Protein AF-A0A447U4S5-F1 (afdb_monomer_lite)

Organism: Salmonella enterica I (NCBI:txid59201)

Structure (mmCIF, N/CA/C/O backbone):
data_AF-A0A447U4S5-F1
#
_entry.id   AF-A0A447U4S5-F1
#
loop_
_atom_site.group_PDB
_atom_site.id
_atom_site.type_symbol
_atom_site.label_atom_id
_atom_site.label_alt_id
_atom_site.label_comp_id
_atom_site.label_asym_id
_atom_site.label_entity_id
_atom_site.label_seq_id
_atom_site.pdbx_PDB_ins_code
_atom_site.Cartn_x
_atom_site.Cartn_y
_atom_site.Cartn_z
_atom_site.occupancy
_atom_site.B_iso_or_equiv
_atom_site.auth_seq_id
_atom_site.auth_comp_id
_atom_site.auth_asym_id
_atom_site.auth_atom_id
_atom_site.pdbx_PDB_model_num
ATOM 1 N N . MET A 1 1 ? 35.173 42.714 -55.924 1.00 46.56 1 MET A N 1
ATOM 2 C CA . MET A 1 1 ? 35.496 42.667 -54.481 1.00 46.56 1 MET A CA 1
ATOM 3 C C . MET A 1 1 ? 34.216 42.290 -53.765 1.00 46.56 1 MET A C 1
ATOM 5 O O . MET A 1 1 ? 33.362 43.140 -53.559 1.00 46.56 1 MET A O 1
ATOM 9 N N . SER A 1 2 ? 34.015 40.992 -53.564 1.00 36.31 2 SER A N 1
ATOM 10 C CA . SER A 1 2 ? 32.734 40.414 -53.152 1.00 36.31 2 SER A CA 1
ATOM 11 C C . SER A 1 2 ? 32.765 40.122 -51.656 1.00 36.31 2 SER A C 1
ATOM 13 O O . SER A 1 2 ? 33.712 39.507 -51.173 1.00 36.31 2 SER A O 1
ATOM 15 N N . SER A 1 3 ? 31.739 40.595 -50.952 1.00 38.91 3 SER A N 1
ATOM 16 C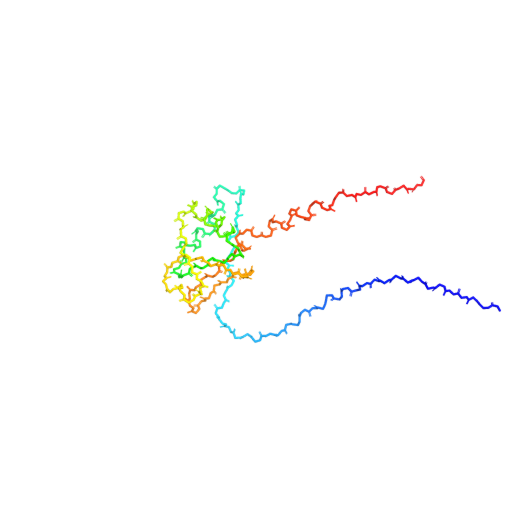 CA . SER A 1 3 ? 31.509 40.406 -49.517 1.00 38.91 3 SER A CA 1
ATOM 17 C C . SER A 1 3 ? 31.440 38.930 -49.115 1.00 38.91 3 SER A C 1
ATOM 19 O O . SER A 1 3 ? 30.822 38.131 -49.813 1.00 38.91 3 SER A O 1
ATOM 21 N N . PHE A 1 4 ? 31.975 38.607 -47.937 1.00 38.16 4 PHE A N 1
ATOM 22 C CA . PHE A 1 4 ? 31.657 37.391 -47.184 1.00 38.16 4 PHE A CA 1
ATOM 23 C C . PHE A 1 4 ? 30.791 37.763 -45.970 1.00 38.16 4 PHE A C 1
ATOM 25 O O . PHE A 1 4 ? 31.199 38.645 -45.213 1.00 38.16 4 PHE A O 1
ATOM 32 N N . PRO A 1 5 ? 29.650 37.095 -45.725 1.00 43.44 5 PRO A N 1
ATOM 33 C CA . PRO A 1 5 ? 29.000 37.109 -44.425 1.00 43.44 5 PRO A CA 1
ATOM 34 C C . PRO A 1 5 ? 29.363 35.863 -43.593 1.00 43.44 5 PRO A C 1
ATOM 36 O O . PRO A 1 5 ? 29.293 34.730 -44.061 1.00 43.44 5 PRO A O 1
ATOM 39 N N . SER A 1 6 ? 29.764 36.144 -42.353 1.00 46.84 6 SER A N 1
ATOM 40 C CA . SER A 1 6 ? 29.503 35.463 -41.075 1.00 46.84 6 SER A CA 1
ATOM 41 C C . SER A 1 6 ? 29.168 33.962 -41.041 1.00 46.84 6 SER A C 1
ATOM 43 O O . SER A 1 6 ? 28.116 33.544 -41.516 1.00 46.84 6 SER A O 1
ATOM 45 N N . LEU A 1 7 ? 29.942 33.194 -40.261 1.00 42.59 7 LEU A N 1
ATOM 46 C CA . LEU A 1 7 ? 29.478 31.952 -39.629 1.00 42.59 7 LEU A CA 1
ATOM 47 C C . LEU A 1 7 ? 29.614 32.062 -38.104 1.00 42.59 7 LEU A C 1
ATOM 49 O O . LEU A 1 7 ? 30.712 32.026 -37.554 1.00 42.59 7 LEU A O 1
ATOM 53 N N . ASN A 1 8 ? 28.473 32.200 -37.429 1.00 45.47 8 ASN A N 1
ATOM 54 C CA . ASN A 1 8 ? 28.347 32.074 -35.982 1.00 45.47 8 ASN A CA 1
ATOM 55 C C . ASN A 1 8 ? 28.060 30.596 -35.668 1.00 45.47 8 ASN A C 1
ATOM 57 O O . ASN A 1 8 ? 26.980 30.093 -35.981 1.00 45.47 8 ASN A O 1
ATOM 61 N N . ALA A 1 9 ? 29.039 29.882 -35.114 1.00 45.97 9 ALA A N 1
ATOM 62 C CA . ALA A 1 9 ? 28.906 28.478 -34.737 1.00 45.97 9 ALA A CA 1
ATOM 63 C C . ALA A 1 9 ? 28.298 28.364 -33.329 1.00 45.97 9 ALA A C 1
ATOM 65 O O . ALA A 1 9 ? 29.004 28.206 -32.337 1.00 45.97 9 ALA A O 1
ATOM 66 N N . GLY A 1 10 ? 26.971 28.454 -33.245 1.00 43.88 10 GLY A N 1
ATOM 67 C CA . GLY A 1 10 ? 26.210 28.082 -32.055 1.00 43.88 10 GLY A CA 1
ATOM 68 C C . GLY A 1 10 ? 25.704 26.650 -32.187 1.00 43.88 10 GLY A C 1
ATOM 69 O O . GLY A 1 10 ? 24.704 26.409 -32.859 1.00 43.88 10 GLY A O 1
ATOM 70 N N . LEU A 1 11 ? 26.386 25.692 -31.555 1.00 45.69 11 LEU A N 1
ATOM 71 C CA . LEU A 1 11 ? 25.927 24.307 -31.449 1.00 45.69 11 LEU A CA 1
ATOM 72 C C . LEU A 1 11 ? 24.760 24.237 -30.447 1.00 45.69 11 LEU A C 1
ATOM 74 O O . LEU A 1 11 ? 24.947 23.947 -29.268 1.00 45.69 11 LEU A O 1
ATOM 78 N N . ALA A 1 12 ? 23.546 24.545 -30.899 1.00 50.25 12 ALA A N 1
ATOM 79 C CA . ALA A 1 12 ? 22.337 24.277 -30.133 1.00 50.25 12 ALA A CA 1
ATOM 80 C C . ALA A 1 12 ? 21.927 22.817 -30.367 1.00 50.25 12 ALA A C 1
ATOM 82 O O . ALA A 1 12 ? 21.341 22.481 -31.396 1.00 50.25 12 ALA A O 1
ATOM 83 N N . SER A 1 13 ? 22.247 21.945 -29.411 1.00 43.12 13 SER A N 1
ATOM 84 C CA . SER A 1 13 ? 21.692 20.593 -29.338 1.00 43.12 13 SER A CA 1
ATOM 85 C C . SER A 1 13 ? 20.169 20.685 -29.233 1.00 43.12 13 SER A C 1
ATOM 87 O O . SER A 1 13 ? 19.621 20.923 -28.157 1.00 43.12 13 SE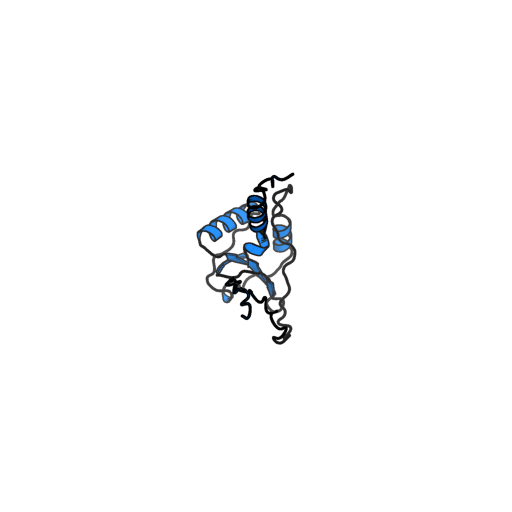R A O 1
ATOM 89 N N . GLN A 1 14 ? 19.476 20.526 -30.362 1.00 43.97 14 GLN A N 1
ATOM 90 C CA . GLN A 1 14 ? 18.035 20.320 -30.372 1.00 43.97 14 GLN A CA 1
ATOM 91 C C . GLN A 1 14 ? 17.746 18.953 -29.751 1.00 43.97 14 GLN A C 1
ATOM 93 O O . GLN A 1 14 ? 17.917 17.915 -30.387 1.00 43.97 14 GLN A O 1
ATOM 98 N N . LEU A 1 15 ? 17.294 18.953 -28.499 1.00 44.66 15 LEU A N 1
ATOM 99 C CA . LEU A 1 15 ? 16.565 17.828 -27.930 1.00 44.66 15 LEU A CA 1
ATOM 100 C C . LEU A 1 15 ? 15.225 17.753 -28.664 1.00 44.66 15 LEU A C 1
ATOM 102 O O . LEU A 1 15 ? 14.253 18.402 -28.281 1.00 44.66 15 LEU A O 1
ATOM 106 N N . LYS A 1 16 ? 15.195 16.991 -29.761 1.00 37.34 16 LYS A N 1
ATOM 107 C CA . LYS A 1 16 ? 13.945 16.495 -30.328 1.00 37.34 16 LYS A CA 1
ATOM 108 C C . LYS A 1 16 ? 13.282 15.633 -29.260 1.00 37.34 16 LYS A C 1
ATOM 110 O O . LYS A 1 16 ? 13.700 14.509 -29.003 1.00 37.34 16 LYS A O 1
ATOM 115 N N . THR A 1 17 ? 12.258 16.183 -28.622 1.00 49.69 17 THR A N 1
ATOM 116 C CA . THR A 1 17 ? 11.195 15.407 -27.991 1.00 49.69 17 THR A CA 1
ATOM 117 C C . THR A 1 17 ? 10.452 14.680 -29.104 1.00 49.69 17 THR A C 1
ATOM 119 O O . THR A 1 17 ? 9.432 15.164 -29.594 1.00 49.69 17 THR A O 1
ATOM 122 N N . ASP A 1 18 ? 11.008 13.557 -29.559 1.00 42.22 18 ASP A N 1
ATOM 123 C CA . ASP A 1 18 ? 10.231 12.607 -30.339 1.00 42.22 18 ASP A CA 1
ATOM 124 C C . ASP A 1 18 ? 9.093 12.120 -29.443 1.00 42.22 18 ASP A C 1
ATOM 126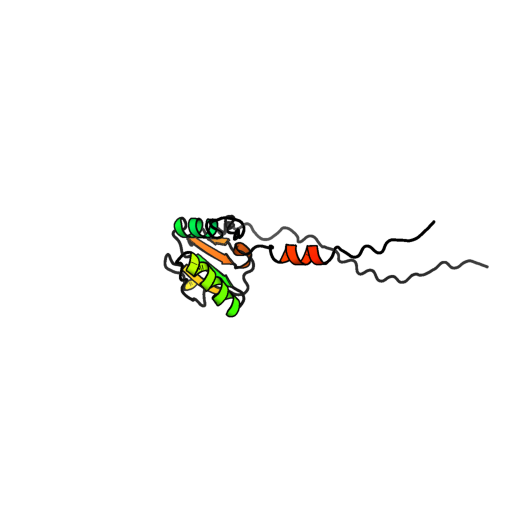 O O . ASP A 1 18 ? 9.298 11.570 -28.358 1.00 42.22 18 ASP A O 1
ATOM 130 N N . HIS A 1 19 ? 7.876 12.407 -29.896 1.00 45.97 19 HIS A N 1
ATOM 131 C CA . HIS A 1 19 ? 6.661 11.801 -29.391 1.00 45.97 19 HIS A CA 1
ATOM 132 C C . HIS A 1 19 ? 6.860 10.284 -29.377 1.00 45.97 19 HIS A C 1
ATOM 134 O O . HIS A 1 19 ? 7.110 9.685 -30.425 1.00 45.97 19 HIS A O 1
ATOM 140 N N . LEU A 1 20 ? 6.741 9.664 -28.199 1.00 43.91 20 LEU A N 1
ATOM 141 C CA . LEU A 1 20 ? 6.667 8.212 -28.123 1.00 43.91 20 LEU A CA 1
ATOM 142 C C . LEU A 1 20 ? 5.479 7.761 -28.989 1.00 43.91 20 LEU A C 1
ATOM 144 O O . LEU A 1 20 ? 4.368 8.261 -28.790 1.00 43.91 20 LEU A O 1
ATOM 148 N N . PRO A 1 21 ? 5.684 6.847 -29.948 1.00 40.69 21 PRO A N 1
ATOM 149 C CA . PRO A 1 21 ? 4.583 6.317 -30.728 1.00 40.69 21 PRO A CA 1
ATOM 150 C C . PRO A 1 21 ? 3.643 5.520 -29.816 1.00 40.69 21 PRO A C 1
ATOM 152 O O . PRO A 1 21 ? 4.067 4.619 -29.090 1.00 40.69 21 PRO A O 1
ATOM 155 N N . GLU A 1 22 ? 2.345 5.824 -29.891 1.00 48.78 22 GLU A N 1
ATOM 156 C CA . GLU A 1 22 ? 1.283 4.907 -29.478 1.00 48.78 22 GLU A CA 1
ATOM 157 C C . GLU A 1 22 ? 1.427 3.614 -30.282 1.00 48.78 22 GLU A C 1
ATOM 159 O O . GLU A 1 22 ? 1.104 3.590 -31.471 1.00 48.78 22 GLU A O 1
ATOM 164 N N . LYS A 1 23 ? 1.916 2.539 -29.655 1.00 54.03 23 LYS A N 1
ATOM 165 C CA . LYS A 1 23 ? 1.543 1.154 -29.984 1.00 54.03 23 LYS A CA 1
ATOM 166 C C . LYS A 1 23 ? 2.253 0.153 -29.083 1.00 54.03 23 LYS A C 1
ATOM 168 O O . LYS A 1 23 ? 3.413 -0.181 -29.297 1.00 54.03 23 LYS A O 1
ATOM 173 N N . ALA A 1 24 ? 1.491 -0.438 -28.174 1.00 37.62 24 ALA A N 1
ATOM 174 C CA . ALA A 1 24 ? 1.670 -1.833 -27.798 1.00 37.62 24 ALA A CA 1
ATOM 175 C C . ALA A 1 24 ? 0.319 -2.378 -27.316 1.00 37.62 24 ALA A C 1
ATOM 177 O O . ALA A 1 24 ? -0.161 -1.993 -26.261 1.00 37.62 24 ALA A O 1
ATOM 178 N N . ALA A 1 25 ? -0.299 -3.210 -28.157 1.00 34.09 25 ALA A N 1
ATOM 179 C CA . ALA A 1 25 ? -1.305 -4.222 -27.835 1.00 34.09 25 ALA A CA 1
ATOM 180 C C . ALA A 1 25 ? -2.184 -3.977 -26.589 1.00 34.09 25 ALA A C 1
ATOM 182 O O . ALA A 1 25 ? -1.816 -4.353 -25.477 1.00 34.09 25 ALA A O 1
ATOM 183 N N . ASN A 1 26 ? -3.411 -3.485 -26.793 1.00 39.94 26 ASN A N 1
ATOM 184 C CA . ASN A 1 26 ? -4.465 -3.548 -25.777 1.00 39.94 26 ASN A CA 1
ATOM 185 C C . ASN A 1 26 ? -4.952 -4.999 -25.607 1.00 39.94 26 ASN A C 1
ATOM 187 O O . ASN A 1 26 ? -6.088 -5.335 -25.932 1.00 39.94 26 ASN A O 1
ATOM 191 N N . THR A 1 27 ? -4.104 -5.875 -25.078 1.00 42.88 27 THR A N 1
ATOM 192 C CA . THR A 1 27 ? -4.607 -6.971 -24.257 1.00 42.88 27 THR A CA 1
ATOM 193 C C . THR A 1 27 ? -5.080 -6.297 -22.981 1.00 42.88 27 THR A C 1
ATOM 195 O O . THR A 1 27 ? -4.275 -5.701 -22.267 1.00 42.88 27 THR A O 1
ATOM 198 N N . ASN A 1 28 ? -6.387 -6.299 -22.724 1.00 50.09 28 ASN A N 1
ATOM 199 C CA . ASN A 1 28 ? -6.939 -5.736 -21.497 1.00 50.09 28 ASN A CA 1
ATOM 200 C C . ASN A 1 28 ? -6.532 -6.664 -20.341 1.00 50.09 28 ASN A C 1
ATOM 202 O O . ASN A 1 28 ? -7.286 -7.541 -19.931 1.00 50.09 28 ASN A O 1
ATOM 206 N N . LEU A 1 29 ? -5.286 -6.530 -19.883 1.00 61.22 29 LEU A N 1
ATOM 207 C CA . LEU A 1 29 ? -4.625 -7.389 -18.895 1.00 61.22 29 LEU A CA 1
ATOM 208 C C . LEU A 1 29 ? -5.218 -7.217 -17.480 1.00 61.22 29 LEU A C 1
ATOM 210 O O . LEU A 1 29 ? -4.630 -7.655 -16.502 1.00 61.22 29 LEU A O 1
ATOM 214 N N . GLY A 1 30 ? -6.375 -6.559 -17.357 1.00 71.50 30 GLY A N 1
ATOM 215 C CA . GLY A 1 30 ? -7.056 -6.324 -16.089 1.00 71.50 30 GLY A CA 1
ATOM 216 C C . GLY A 1 30 ? -6.337 -5.348 -15.159 1.00 71.50 30 GLY A C 1
ATOM 217 O O . GLY A 1 30 ? -6.690 -5.285 -13.984 1.00 71.50 30 GLY A O 1
ATOM 218 N N . PHE A 1 31 ? -5.365 -4.574 -15.643 1.00 81.25 31 PHE A N 1
ATOM 219 C CA . PHE A 1 31 ? -4.701 -3.556 -14.832 1.00 81.25 31 PHE A CA 1
ATOM 220 C C . PHE A 1 31 ? -5.513 -2.261 -14.797 1.00 81.25 31 PHE A C 1
ATOM 222 O O . PHE A 1 31 ? -5.791 -1.651 -15.830 1.00 81.25 31 PHE A O 1
ATOM 229 N N . GLN A 1 32 ? -5.875 -1.825 -13.595 1.00 86.19 32 GLN A N 1
ATOM 230 C CA . GLN A 1 32 ? -6.496 -0.534 -13.330 1.00 86.19 32 GLN A CA 1
ATOM 231 C C . GLN A 1 32 ? -5.504 0.396 -12.635 1.00 86.19 32 GLN A C 1
ATOM 233 O O . GLN A 1 32 ? -4.603 -0.042 -11.918 1.00 86.19 32 GLN A O 1
ATOM 238 N N . LYS A 1 33 ? -5.672 1.704 -12.841 1.00 85.00 33 LYS A N 1
ATOM 239 C CA . LYS A 1 33 ? -4.907 2.707 -12.096 1.00 85.00 33 LYS A CA 1
ATOM 240 C C . LYS A 1 33 ? -5.333 2.706 -10.631 1.00 85.00 33 LYS A C 1
ATOM 242 O O . LYS A 1 33 ? -6.504 2.482 -10.324 1.00 85.00 33 LYS A O 1
ATOM 247 N N . LEU A 1 34 ? -4.387 3.003 -9.745 1.00 86.56 34 LEU A N 1
ATOM 248 C CA . LEU A 1 34 ? -4.707 3.281 -8.352 1.00 86.56 34 LEU A CA 1
ATOM 249 C C . LEU A 1 34 ? -5.604 4.529 -8.246 1.00 86.56 34 LEU A C 1
ATOM 251 O O . LEU A 1 34 ? -5.475 5.450 -9.061 1.00 86.56 34 LEU A O 1
ATOM 255 N N . PRO A 1 35 ? -6.500 4.583 -7.246 1.00 86.94 35 PRO A N 1
ATOM 256 C CA . PRO A 1 35 ? -7.161 5.828 -6.872 1.00 86.94 35 PRO A CA 1
ATOM 257 C C . PRO A 1 35 ? -6.140 6.839 -6.321 1.00 86.94 35 PRO A C 1
ATOM 259 O O . PRO A 1 35 ? -4.966 6.522 -6.142 1.00 86.94 35 PRO A O 1
ATOM 262 N N . ASP A 1 36 ? -6.575 8.064 -6.026 1.00 86.12 36 ASP A N 1
ATOM 263 C CA . ASP A 1 36 ? -5.702 9.050 -5.381 1.00 86.12 36 ASP A CA 1
ATOM 264 C C . ASP A 1 36 ? -5.378 8.620 -3.939 1.00 86.12 36 ASP A C 1
ATOM 266 O O . ASP A 1 36 ? -6.224 8.687 -3.042 1.00 86.12 36 ASP A O 1
ATOM 270 N N . LEU A 1 37 ? -4.150 8.139 -3.739 1.00 87.38 37 LEU A N 1
ATOM 271 C CA . LEU A 1 37 ? -3.612 7.674 -2.458 1.00 87.38 37 LEU A CA 1
ATOM 272 C C . LEU A 1 37 ? -2.589 8.654 -1.862 1.00 87.38 37 LEU A C 1
ATOM 274 O O . LEU A 1 37 ? -1.921 8.317 -0.879 1.00 87.38 37 LEU A O 1
ATOM 278 N N . ALA A 1 38 ? -2.456 9.853 -2.437 1.00 85.56 38 ALA A N 1
ATOM 279 C CA . ALA A 1 38 ? -1.423 10.797 -2.046 1.00 85.56 38 ALA A CA 1
ATOM 280 C C . ALA A 1 38 ? -1.595 11.270 -0.593 1.00 85.56 38 ALA A C 1
ATOM 282 O O . ALA A 1 38 ? -2.689 11.615 -0.134 1.00 85.56 38 ALA A O 1
ATOM 283 N N . ILE A 1 39 ? -0.484 11.350 0.138 1.00 85.44 39 ILE A N 1
ATOM 284 C CA . ILE A 1 39 ? -0.458 11.783 1.533 1.00 85.44 39 ILE A CA 1
ATOM 285 C C . ILE A 1 39 ? -0.714 13.282 1.619 1.00 85.44 39 ILE A C 1
ATOM 287 O O . ILE A 1 39 ? 0.079 14.126 1.183 1.00 85.44 39 ILE A O 1
ATOM 291 N N . GLN A 1 40 ? -1.794 13.637 2.302 1.00 83.12 40 GLN A N 1
ATOM 292 C CA . GLN A 1 40 ? -2.226 15.020 2.431 1.00 83.12 40 GLN A CA 1
ATOM 293 C C . GLN A 1 40 ? -1.776 15.612 3.767 1.00 83.12 40 GLN A C 1
ATOM 295 O O . GLN A 1 40 ? -2.574 15.814 4.674 1.00 83.12 40 GLN A O 1
ATOM 300 N N . ALA A 1 41 ? -0.483 15.935 3.887 1.00 78.88 41 ALA A N 1
ATOM 301 C CA . ALA A 1 41 ? 0.139 16.423 5.132 1.00 78.88 41 ALA A CA 1
ATOM 302 C C . ALA A 1 41 ? -0.523 17.664 5.783 1.00 78.88 41 ALA A C 1
ATOM 304 O O . ALA A 1 41 ? -0.266 17.947 6.946 1.00 78.88 41 ALA A O 1
ATOM 305 N N . GLN A 1 42 ? -1.340 18.420 5.040 1.00 76.31 42 GLN A N 1
ATOM 306 C CA . GLN A 1 42 ? -2.079 19.589 5.546 1.00 76.31 42 GLN A CA 1
ATOM 307 C C . GLN A 1 42 ? -3.431 19.224 6.184 1.00 76.31 42 GLN A C 1
ATOM 309 O O . GLN A 1 42 ? -4.035 20.061 6.850 1.00 76.31 42 GLN A O 1
ATOM 314 N N . GLN A 1 43 ? -3.925 18.002 5.975 1.00 77.75 43 GLN A N 1
ATOM 315 C CA . GLN A 1 43 ? -5.180 17.539 6.553 1.00 77.75 43 GLN A CA 1
ATOM 316 C C . GLN A 1 43 ? -4.985 16.988 7.969 1.00 77.75 43 GLN A C 1
ATOM 318 O O . GLN A 1 43 ? -3.910 16.506 8.325 1.00 77.75 43 GLN A O 1
ATOM 323 N N . LYS A 1 44 ? -6.068 16.979 8.760 1.00 78.12 44 LYS A N 1
ATOM 324 C CA . LYS A 1 44 ? -6.090 16.378 10.108 1.00 78.12 44 LYS A CA 1
ATOM 325 C C . LYS A 1 44 ? -5.716 14.889 10.107 1.00 78.12 44 LYS A C 1
ATOM 327 O O . LYS A 1 44 ? -5.178 14.405 11.095 1.00 78.12 44 LYS A O 1
ATOM 332 N N . ALA A 1 45 ? -5.995 14.180 9.013 1.00 82.44 45 ALA A N 1
ATOM 333 C CA . ALA A 1 45 ? -5.678 12.768 8.836 1.00 82.44 45 ALA A CA 1
ATOM 334 C C . ALA A 1 45 ? -4.937 12.567 7.496 1.00 82.44 45 ALA A C 1
ATOM 336 O O . ALA A 1 45 ? -5.559 12.263 6.482 1.00 82.44 45 ALA A O 1
ATOM 337 N N . PRO A 1 46 ? -3.603 12.745 7.454 1.00 84.12 46 PRO A N 1
ATOM 338 C CA . PRO A 1 46 ? -2.850 12.791 6.197 1.00 84.12 46 PRO A CA 1
ATOM 339 C C . PRO A 1 46 ? -2.809 11.457 5.438 1.00 84.12 46 PRO A C 1
ATOM 34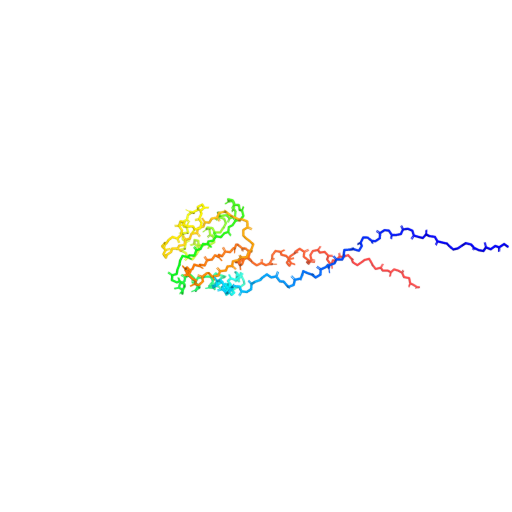1 O O . PRO A 1 46 ? -2.537 11.448 4.242 1.00 84.12 46 PRO A O 1
ATOM 344 N N . LEU A 1 47 ? -3.083 10.347 6.127 1.00 87.88 47 LEU A N 1
ATOM 345 C CA . LEU A 1 47 ? -3.079 8.981 5.596 1.00 87.88 47 LEU A CA 1
ATOM 346 C C . LEU A 1 47 ? -4.491 8.421 5.370 1.00 87.88 47 LEU A C 1
ATOM 348 O O . LEU A 1 47 ? -4.643 7.222 5.151 1.00 87.88 47 LEU A O 1
ATOM 352 N N . ASP A 1 48 ? -5.529 9.254 5.456 1.00 89.31 48 ASP A N 1
ATOM 353 C CA . ASP A 1 48 ? -6.920 8.786 5.440 1.00 89.31 48 ASP A CA 1
ATOM 354 C C . ASP A 1 48 ? -7.307 8.102 4.120 1.00 89.31 48 ASP A C 1
ATOM 356 O O . ASP A 1 48 ? -7.969 7.068 4.139 1.00 89.31 48 ASP A O 1
ATOM 360 N N . ALA A 1 49 ? -6.832 8.618 2.980 1.00 89.31 49 ALA A N 1
ATOM 361 C CA . ALA A 1 49 ? -7.069 8.014 1.667 1.00 89.31 49 ALA A CA 1
ATOM 362 C C . ALA A 1 49 ? -6.471 6.601 1.571 1.00 89.31 49 ALA A C 1
ATOM 364 O O . ALA A 1 49 ? -7.170 5.648 1.228 1.00 89.31 49 ALA A O 1
ATOM 365 N N . LEU A 1 50 ? -5.200 6.456 1.966 1.00 91.12 50 LEU A N 1
ATOM 366 C CA . LEU A 1 50 ? -4.526 5.161 2.025 1.00 91.12 50 LEU A CA 1
ATOM 367 C C . LEU A 1 50 ? -5.239 4.207 2.983 1.00 91.12 50 LEU A C 1
ATOM 369 O O . LEU A 1 50 ? -5.492 3.059 2.636 1.00 91.12 50 LEU A O 1
ATOM 373 N N . ARG A 1 51 ? -5.602 4.679 4.178 1.00 91.06 51 ARG A N 1
ATOM 374 C CA . ARG A 1 51 ? -6.316 3.870 5.166 1.00 91.06 51 ARG A CA 1
ATOM 375 C C . ARG A 1 51 ? -7.641 3.346 4.609 1.00 91.06 51 ARG A C 1
ATOM 377 O O . ARG A 1 51 ? -7.882 2.147 4.681 1.00 91.06 51 ARG A O 1
ATOM 384 N N . LYS A 1 52 ? -8.465 4.220 4.027 1.00 91.50 52 LYS A N 1
ATOM 385 C CA . LYS A 1 52 ? -9.751 3.848 3.418 1.00 91.50 52 LYS A CA 1
ATOM 386 C C . LYS A 1 52 ? -9.578 2.829 2.301 1.00 91.50 52 LYS A C 1
ATOM 388 O O . LYS A 1 52 ? -10.356 1.886 2.228 1.00 91.50 52 LYS A O 1
ATOM 393 N N . PHE A 1 53 ? -8.551 2.992 1.469 1.00 92.75 53 PHE A N 1
ATOM 394 C CA . PHE A 1 53 ? -8.221 2.017 0.434 1.00 92.75 53 PHE A CA 1
ATOM 395 C C . PHE A 1 53 ? -7.839 0.654 1.028 1.00 92.75 53 PHE A C 1
ATOM 397 O O . PHE A 1 53 ? -8.346 -0.370 0.591 1.00 92.75 53 PHE A O 1
ATOM 404 N N . LEU A 1 54 ? -6.991 0.624 2.060 1.00 91.44 54 LEU A N 1
ATOM 405 C CA . LEU A 1 54 ? -6.580 -0.621 2.721 1.00 91.44 54 LEU A CA 1
ATOM 406 C C . LEU A 1 54 ? -7.711 -1.320 3.493 1.00 91.44 54 LEU A C 1
ATOM 408 O O . LEU A 1 54 ? -7.608 -2.523 3.745 1.00 91.44 54 LEU A O 1
ATOM 412 N N . GLU A 1 55 ? -8.732 -0.571 3.918 1.00 91.00 55 GLU A N 1
ATOM 413 C CA . GLU A 1 55 ? -9.950 -1.089 4.554 1.00 91.00 55 GLU A CA 1
ATOM 414 C C . GLU A 1 55 ? -10.970 -1.594 3.517 1.00 91.00 55 GLU A C 1
ATOM 416 O O . GLU A 1 55 ? -11.684 -2.556 3.795 1.00 91.00 55 GLU A O 1
ATOM 421 N N . SER A 1 56 ? -11.042 -0.982 2.328 1.00 91.19 56 SER A N 1
ATOM 422 C CA . SER A 1 56 ? -11.979 -1.376 1.266 1.00 91.19 56 SER A CA 1
ATOM 423 C C . SER A 1 56 ? -11.444 -2.471 0.341 1.00 91.19 56 SER A C 1
ATOM 425 O O . SER A 1 56 ? -12.229 -3.241 -0.213 1.00 91.19 56 SER A O 1
ATOM 427 N N . PHE A 1 57 ? -10.125 -2.558 0.165 1.00 92.50 57 PHE A N 1
ATOM 428 C CA . PHE A 1 57 ? -9.493 -3.544 -0.701 1.00 92.50 57 PHE A CA 1
ATOM 429 C C . PHE A 1 57 ? -9.334 -4.887 0.020 1.00 92.50 57 PHE A C 1
ATOM 431 O O . PHE A 1 57 ? -8.676 -4.987 1.056 1.00 92.50 57 PHE A O 1
ATOM 438 N N . SER A 1 58 ? -9.940 -5.935 -0.539 1.00 89.88 58 SER A N 1
ATOM 439 C CA . SER A 1 58 ? -9.974 -7.278 0.055 1.00 89.88 58 SER A CA 1
ATOM 440 C C . SER A 1 58 ? -8.788 -8.164 -0.328 1.00 89.88 58 SER A C 1
ATOM 442 O O . SER A 1 58 ? -8.622 -9.233 0.252 1.00 89.88 58 SER A O 1
ATOM 444 N N . GLY A 1 59 ? -7.988 -7.755 -1.311 1.00 92.62 59 GLY A N 1
ATOM 445 C CA . GLY A 1 59 ? -6.873 -8.539 -1.825 1.00 92.62 59 GLY A CA 1
ATOM 446 C C . GLY A 1 59 ? -5.509 -8.206 -1.211 1.00 92.62 59 GLY A C 1
ATOM 447 O O . GLY A 1 59 ? -5.404 -7.310 -0.366 1.00 92.62 59 GLY A O 1
ATOM 448 N N . PRO A 1 60 ? -4.440 -8.907 -1.635 1.00 94.50 60 PRO A N 1
ATOM 449 C CA . PRO A 1 60 ? -3.071 -8.573 -1.263 1.00 94.50 60 PRO A CA 1
ATOM 450 C C . PRO A 1 60 ? -2.689 -7.168 -1.736 1.00 94.50 60 PRO A C 1
ATOM 452 O O . PRO A 1 60 ? -2.845 -6.819 -2.907 1.00 94.50 60 PRO A O 1
ATOM 455 N N . VAL A 1 61 ? -2.127 -6.378 -0.822 1.00 95.12 61 VAL A N 1
ATOM 456 C CA . VAL A 1 61 ? -1.549 -5.066 -1.125 1.00 95.12 61 VAL A CA 1
ATOM 457 C C . VAL A 1 61 ? -0.042 -5.132 -0.940 1.00 95.12 61 VAL A C 1
ATOM 459 O O . VAL A 1 61 ? 0.438 -5.418 0.158 1.00 95.12 61 VAL A O 1
ATOM 462 N N . ILE A 1 62 ? 0.704 -4.851 -2.001 1.00 94.62 62 ILE A N 1
ATOM 463 C CA . ILE A 1 62 ? 2.163 -4.854 -2.023 1.00 94.62 62 ILE A CA 1
ATOM 464 C C . ILE A 1 62 ? 2.659 -3.421 -2.135 1.00 94.62 62 ILE A C 1
ATOM 466 O O . ILE A 1 62 ? 2.380 -2.725 -3.106 1.00 94.62 62 ILE A O 1
ATOM 470 N N . PHE A 1 63 ? 3.448 -3.002 -1.159 1.00 94.00 63 PHE A N 1
ATOM 471 C CA . PHE A 1 63 ? 4.180 -1.751 -1.201 1.00 94.00 63 PHE A CA 1
ATOM 472 C C . PHE A 1 63 ? 5.559 -1.964 -1.828 1.00 94.00 63 PHE A C 1
ATOM 474 O O . PHE A 1 63 ? 6.312 -2.827 -1.374 1.00 94.00 63 PHE A O 1
ATOM 481 N N . SER A 1 64 ? 5.903 -1.171 -2.841 1.00 92.44 64 SER A N 1
ATOM 482 C CA . SER A 1 64 ? 7.228 -1.179 -3.469 1.00 92.44 64 SER A CA 1
ATOM 483 C C . SER A 1 64 ? 8.017 0.076 -3.100 1.00 92.44 64 SER A C 1
ATOM 485 O O . SER A 1 64 ? 7.518 1.196 -3.228 1.00 92.44 64 SER A O 1
ATOM 487 N N . VAL A 1 65 ? 9.266 -0.118 -2.675 1.00 90.94 65 VAL A N 1
ATOM 488 C CA . VAL A 1 65 ? 10.217 0.955 -2.334 1.00 90.94 65 VAL A CA 1
ATOM 489 C C . VAL A 1 65 ? 11.580 0.713 -2.976 1.00 90.94 65 VAL A C 1
ATOM 491 O O . VAL A 1 65 ? 11.973 -0.427 -3.188 1.00 90.94 65 VAL A O 1
ATOM 494 N N . GLU A 1 66 ? 12.348 1.769 -3.231 1.00 88.25 66 GLU A N 1
ATOM 495 C CA . GLU A 1 66 ? 13.639 1.653 -3.934 1.00 88.25 66 GLU A CA 1
ATOM 496 C C . GLU A 1 66 ? 14.790 1.134 -3.057 1.00 88.25 66 GLU A C 1
ATOM 498 O O . GLU A 1 66 ? 15.773 0.602 -3.570 1.00 88.25 66 GLU A O 1
ATOM 503 N N . SER A 1 67 ? 14.720 1.324 -1.736 1.00 88.69 67 SER A N 1
ATOM 504 C CA . SER A 1 67 ? 15.842 1.047 -0.833 1.00 88.69 67 SER A CA 1
ATOM 505 C C . SER A 1 67 ? 15.403 0.623 0.567 1.00 88.69 67 SER A C 1
ATOM 507 O O . SER A 1 67 ? 14.266 0.847 0.982 1.00 88.69 67 SER A O 1
ATOM 509 N N . GLU A 1 68 ? 16.338 0.044 1.325 1.00 88.88 68 GLU A N 1
ATOM 510 C CA . GLU A 1 68 ? 16.120 -0.375 2.716 1.00 88.88 68 GLU A CA 1
ATOM 511 C C . GLU A 1 68 ? 15.761 0.815 3.628 1.00 88.88 68 GLU A C 1
ATOM 513 O O . GLU A 1 68 ? 14.829 0.724 4.419 1.00 88.88 68 GLU A O 1
ATOM 518 N N . GLY A 1 69 ? 16.417 1.970 3.462 1.00 88.31 69 GLY A N 1
ATOM 519 C CA . GLY A 1 69 ? 16.084 3.171 4.242 1.00 88.31 69 GLY A CA 1
ATOM 520 C C . GLY A 1 69 ? 14.675 3.704 3.945 1.00 88.31 69 GLY A C 1
ATOM 521 O O . GLY A 1 69 ? 13.964 4.145 4.845 1.00 88.31 69 GLY A O 1
ATOM 522 N N . ARG A 1 70 ? 14.219 3.606 2.688 1.00 86.06 70 ARG A N 1
ATOM 523 C CA . ARG A 1 70 ? 12.836 3.951 2.311 1.00 86.06 70 ARG A CA 1
ATOM 524 C C . ARG A 1 70 ? 11.828 2.933 2.838 1.00 86.06 70 ARG A C 1
ATOM 526 O O . ARG A 1 70 ? 10.732 3.322 3.232 1.00 86.06 70 ARG A O 1
ATOM 533 N N . ARG A 1 71 ? 12.196 1.648 2.914 1.00 89.62 71 ARG A N 1
ATOM 534 C CA . ARG A 1 71 ? 11.377 0.619 3.577 1.00 89.62 71 ARG A CA 1
ATOM 535 C C . ARG A 1 71 ? 11.099 0.989 5.027 1.00 89.62 71 ARG A C 1
ATOM 537 O O . ARG A 1 71 ? 9.957 0.866 5.459 1.00 89.62 71 ARG A O 1
ATOM 544 N N . GLU A 1 72 ? 12.120 1.403 5.769 1.00 90.56 72 GLU A N 1
ATOM 545 C CA . GLU A 1 72 ? 11.965 1.812 7.167 1.00 90.56 72 GLU A CA 1
ATOM 546 C C . GLU A 1 72 ? 11.042 3.027 7.278 1.00 90.56 72 GLU A C 1
ATOM 548 O O . GLU A 1 72 ? 10.048 2.969 8.001 1.00 90.56 72 GLU A O 1
ATOM 553 N N . ALA A 1 73 ? 11.280 4.064 6.469 1.00 89.00 73 ALA A N 1
ATOM 554 C CA . ALA A 1 73 ? 10.440 5.260 6.440 1.00 89.00 73 ALA A CA 1
ATOM 555 C C . ALA A 1 73 ? 8.969 4.952 6.097 1.00 89.00 73 ALA A C 1
ATOM 557 O O . ALA A 1 73 ? 8.050 5.460 6.747 1.00 89.00 73 ALA A O 1
ATOM 558 N N . LEU A 1 74 ? 8.723 4.094 5.100 1.00 88.75 74 LEU A N 1
ATOM 559 C CA . LEU A 1 74 ? 7.373 3.670 4.735 1.00 88.75 74 LEU A CA 1
ATOM 560 C C . LEU A 1 74 ? 6.739 2.801 5.831 1.00 88.75 74 LEU A C 1
ATOM 562 O O . LEU A 1 74 ? 5.556 2.953 6.131 1.00 88.75 74 LEU A O 1
ATOM 566 N N . GLY A 1 75 ? 7.516 1.923 6.466 1.00 89.75 75 GLY A N 1
ATOM 567 C CA . GLY A 1 75 ? 7.072 1.114 7.599 1.00 89.75 75 GLY A CA 1
ATOM 568 C C . GLY A 1 75 ? 6.634 1.967 8.791 1.00 89.75 75 GLY A C 1
ATOM 569 O O . GLY A 1 75 ? 5.552 1.750 9.335 1.00 89.75 75 GLY A O 1
ATOM 570 N N . GLU A 1 76 ? 7.416 2.985 9.155 1.00 89.50 76 GLU A N 1
ATOM 571 C CA . GLU A 1 76 ? 7.061 3.945 10.208 1.00 89.50 76 GLU A CA 1
ATOM 572 C C . GLU A 1 76 ? 5.792 4.731 9.875 1.00 89.50 76 GLU A C 1
ATOM 574 O O . GLU A 1 76 ? 4.951 4.982 10.743 1.00 89.50 76 GLU A O 1
ATOM 579 N N . LEU A 1 77 ? 5.629 5.116 8.609 1.00 88.12 77 LEU A N 1
ATOM 580 C CA . LEU A 1 77 ? 4.437 5.806 8.142 1.00 88.12 77 LEU A CA 1
ATOM 581 C C . LEU A 1 77 ? 3.189 4.923 8.284 1.00 88.12 77 LEU A C 1
ATOM 583 O O . LEU A 1 77 ? 2.173 5.372 8.819 1.00 88.12 77 LEU A O 1
ATOM 587 N N . LEU A 1 78 ? 3.272 3.667 7.845 1.00 89.88 78 LEU A N 1
ATOM 588 C CA . LEU A 1 78 ? 2.185 2.689 7.934 1.00 89.88 78 LEU A CA 1
ATOM 589 C C . LEU A 1 78 ? 1.858 2.316 9.389 1.00 89.88 78 LEU A C 1
ATOM 591 O O . LEU A 1 78 ? 0.687 2.134 9.733 1.00 89.88 78 LEU A O 1
ATOM 595 N N . ALA A 1 79 ? 2.851 2.307 10.282 1.00 89.94 79 ALA A N 1
ATOM 596 C CA . ALA A 1 79 ? 2.635 2.068 11.707 1.00 89.94 79 ALA A CA 1
ATOM 597 C C . ALA A 1 79 ? 1.688 3.105 12.345 1.00 89.94 79 ALA A C 1
ATOM 599 O O . ALA A 1 79 ? 0.919 2.763 13.246 1.00 89.94 79 ALA A O 1
ATOM 600 N N . ARG A 1 80 ? 1.644 4.347 11.830 1.00 89.00 80 ARG A N 1
ATOM 601 C CA . ARG A 1 80 ? 0.710 5.396 12.299 1.00 89.00 80 ARG A CA 1
ATOM 602 C C . ARG A 1 80 ? -0.759 5.040 12.077 1.00 89.00 80 ARG A C 1
ATOM 604 O O . ARG A 1 80 ? -1.616 5.515 12.816 1.00 89.00 80 ARG A O 1
ATOM 611 N N . ILE A 1 81 ? -1.046 4.202 11.082 1.00 89.31 81 ILE A N 1
ATOM 612 C CA . ILE A 1 81 ? -2.384 3.662 10.798 1.00 89.31 81 ILE A CA 1
ATOM 613 C C . ILE A 1 81 ? -2.522 2.195 11.234 1.00 89.31 81 ILE A C 1
ATOM 615 O O . ILE A 1 81 ? -3.456 1.519 10.817 1.00 89.31 81 ILE A O 1
ATOM 619 N N . LYS A 1 82 ? -1.621 1.712 12.106 1.00 90.25 82 LYS A N 1
ATOM 620 C CA . LYS A 1 82 ? -1.587 0.339 12.645 1.00 90.25 82 LYS A CA 1
ATOM 621 C C . LYS A 1 82 ? -1.437 -0.748 11.573 1.00 90.25 82 LYS A C 1
ATOM 623 O O . LYS A 1 82 ? -1.919 -1.864 11.748 1.00 90.25 82 LYS A O 1
ATOM 628 N N . ILE A 1 83 ? -0.753 -0.433 10.476 1.00 89.94 83 ILE A N 1
ATOM 629 C CA . ILE A 1 83 ? -0.449 -1.385 9.408 1.00 89.94 83 ILE A CA 1
ATOM 630 C C . ILE A 1 83 ? 1.019 -1.796 9.514 1.00 89.94 83 ILE A C 1
ATOM 632 O O . ILE A 1 83 ? 1.910 -0.954 9.467 1.00 89.94 83 ILE A O 1
ATOM 636 N N . ALA A 1 84 ? 1.264 -3.101 9.633 1.00 90.56 84 ALA A N 1
ATOM 637 C CA . ALA A 1 84 ? 2.600 -3.689 9.656 1.00 90.56 84 ALA A CA 1
ATOM 638 C C . ALA A 1 84 ? 2.753 -4.635 8.452 1.00 90.56 84 ALA A C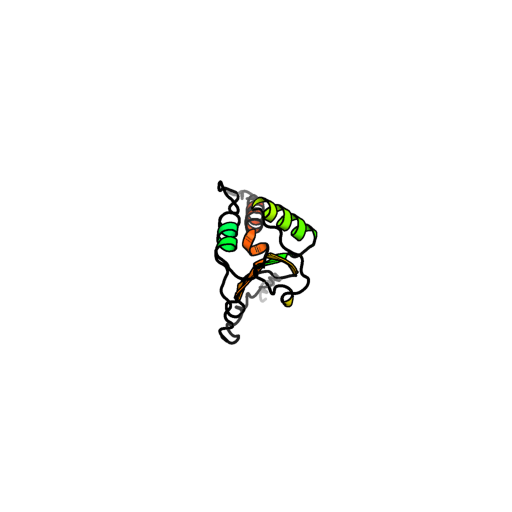 1
ATOM 640 O O . ALA A 1 84 ? 2.295 -5.778 8.518 1.00 90.56 84 ALA A O 1
ATOM 641 N N . PRO A 1 85 ? 3.319 -4.170 7.323 1.00 91.94 85 PRO A N 1
ATOM 642 C CA . PRO A 1 85 ? 3.437 -5.000 6.133 1.00 91.94 85 PRO A CA 1
ATOM 643 C C . PRO A 1 85 ? 4.514 -6.081 6.302 1.00 91.94 85 PRO A C 1
ATOM 645 O O . PRO A 1 85 ? 5.603 -5.827 6.822 1.00 91.94 85 PRO A O 1
ATOM 648 N N . LYS A 1 86 ? 4.231 -7.292 5.817 1.00 93.31 86 LYS A N 1
ATOM 649 C CA . LYS A 1 86 ? 5.178 -8.410 5.789 1.00 93.31 86 LYS A CA 1
ATOM 650 C C . LYS A 1 86 ? 6.192 -8.214 4.663 1.00 93.31 86 LYS A C 1
ATOM 652 O O . LYS A 1 86 ? 5.818 -7.964 3.520 1.00 93.31 86 LYS A O 1
ATOM 657 N N . ARG A 1 87 ? 7.482 -8.371 4.959 1.00 92.44 87 ARG A N 1
ATOM 658 C CA . ARG A 1 87 ? 8.523 -8.334 3.926 1.00 92.44 87 ARG A CA 1
ATOM 659 C C . ARG A 1 87 ? 8.402 -9.547 3.000 1.00 92.44 87 ARG A C 1
ATOM 661 O O . ARG A 1 87 ? 8.317 -10.670 3.491 1.00 92.44 87 ARG A O 1
ATOM 668 N N . ILE A 1 88 ? 8.458 -9.299 1.696 1.00 93.69 88 ILE A N 1
ATOM 669 C CA . ILE A 1 88 ? 8.548 -10.314 0.640 1.00 93.69 88 ILE A CA 1
ATOM 670 C C . ILE A 1 88 ? 9.656 -9.935 -0.340 1.00 93.69 88 ILE A C 1
ATOM 672 O O . ILE A 1 88 ? 10.025 -8.762 -0.451 1.00 93.69 88 ILE A O 1
ATOM 676 N N . LEU A 1 89 ? 10.209 -10.925 -1.034 1.00 89.44 89 LEU A N 1
ATOM 677 C CA . LEU A 1 89 ? 11.219 -10.705 -2.072 1.00 89.44 89 LEU A CA 1
ATOM 678 C C . LEU A 1 89 ? 10.603 -10.754 -3.468 1.00 89.44 89 LEU A C 1
ATOM 680 O O . LEU A 1 89 ? 11.144 -10.165 -4.403 1.00 89.44 89 LEU A O 1
ATOM 684 N N . ARG A 1 90 ? 9.476 -11.451 -3.608 1.00 87.12 90 ARG A N 1
ATOM 685 C CA . ARG A 1 90 ? 8.822 -11.691 -4.886 1.00 87.12 90 ARG A CA 1
ATOM 686 C C . ARG A 1 90 ? 7.310 -11.505 -4.788 1.00 87.12 90 ARG A C 1
ATOM 688 O O . ARG A 1 90 ? 6.706 -11.755 -3.750 1.00 87.12 90 ARG A O 1
ATOM 695 N N . LEU A 1 91 ? 6.695 -11.093 -5.896 1.00 83.75 91 LEU A N 1
ATOM 696 C CA . LEU A 1 91 ? 5.257 -10.804 -5.979 1.00 83.75 91 LEU A CA 1
ATOM 697 C C . LEU A 1 91 ? 4.367 -12.032 -5.717 1.00 83.75 91 LEU A C 1
ATOM 699 O O . LEU A 1 91 ? 3.266 -11.894 -5.199 1.00 83.75 91 LEU A O 1
ATOM 703 N N . ASP A 1 92 ? 4.849 -13.226 -6.061 1.0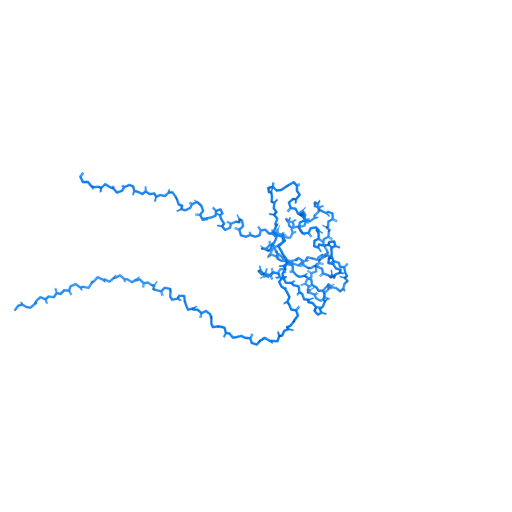0 85.88 92 ASP A N 1
ATOM 704 C CA . ASP A 1 92 ? 4.178 -14.520 -5.886 1.00 85.88 92 ASP A CA 1
ATOM 705 C C . ASP A 1 92 ? 4.104 -14.992 -4.421 1.00 85.88 92 ASP A C 1
ATOM 707 O O . ASP A 1 92 ? 3.360 -15.923 -4.109 1.00 85.88 92 ASP A O 1
ATOM 711 N N . GLU A 1 93 ? 4.820 -14.336 -3.504 1.00 88.44 93 GLU A N 1
ATOM 712 C CA . GLU A 1 93 ? 4.710 -14.586 -2.060 1.00 88.44 93 GLU A CA 1
ATOM 713 C C . GLU A 1 93 ? 3.456 -13.941 -1.436 1.00 88.44 93 GLU A C 1
ATOM 715 O O . GLU A 1 93 ? 3.049 -14.307 -0.330 1.00 88.44 93 GLU A O 1
ATOM 720 N N . ALA A 1 94 ? 2.828 -12.986 -2.130 1.00 89.25 94 ALA A N 1
ATOM 721 C CA . ALA A 1 94 ? 1.625 -12.291 -1.678 1.00 89.25 94 ALA A CA 1
ATOM 722 C C . ALA A 1 94 ? 0.351 -13.070 -2.050 1.00 89.25 94 ALA A C 1
ATOM 724 O O . ALA A 1 94 ? -0.421 -12.649 -2.909 1.00 89.25 94 ALA A O 1
ATOM 725 N N . GLN A 1 95 ? 0.160 -14.235 -1.431 1.00 81.69 95 GLN A N 1
ATOM 726 C CA . GLN A 1 95 ? -0.958 -15.137 -1.749 1.00 81.69 95 GLN A CA 1
ATOM 727 C C . GLN A 1 95 ? -2.226 -14.841 -0.941 1.00 81.69 95 GLN A C 1
ATOM 729 O O . GLN A 1 95 ? -3.331 -15.029 -1.443 1.00 81.69 95 GLN A O 1
ATOM 734 N N . ASP A 1 96 ? -2.070 -14.354 0.290 1.00 87.12 96 ASP A N 1
ATOM 735 C CA . ASP A 1 96 ? -3.189 -14.076 1.186 1.00 87.12 96 ASP A CA 1
ATOM 736 C C . ASP A 1 96 ? -3.612 -12.605 1.123 1.00 87.12 96 ASP A C 1
ATOM 738 O O . ASP A 1 96 ? -2.840 -11.719 0.753 1.00 87.12 96 ASP A O 1
ATOM 742 N N . ALA A 1 97 ? -4.842 -12.330 1.563 1.00 85.75 97 ALA A N 1
ATOM 743 C CA . ALA A 1 97 ? -5.350 -10.979 1.788 1.00 85.75 97 ALA A CA 1
ATOM 744 C C . ALA A 1 97 ? -4.565 -10.288 2.922 1.00 85.75 97 ALA A C 1
ATOM 746 O O . ALA A 1 97 ? -4.957 -10.274 4.092 1.00 85.75 97 ALA A O 1
ATOM 747 N N . GLY A 1 98 ? -3.408 -9.743 2.565 1.00 90.81 98 GLY A N 1
ATOM 748 C CA . GLY A 1 98 ? -2.408 -9.222 3.481 1.00 90.81 98 GLY A CA 1
ATOM 749 C C . GLY A 1 98 ? -1.777 -7.930 2.985 1.00 90.81 98 GLY A C 1
ATOM 750 O O . GLY A 1 98 ? -2.074 -7.418 1.907 1.00 90.81 98 GLY A O 1
ATOM 751 N N . ARG A 1 99 ? -0.902 -7.376 3.822 1.00 94.19 99 ARG A N 1
ATOM 752 C CA . ARG A 1 99 ? -0.120 -6.185 3.501 1.00 94.19 99 ARG A CA 1
ATOM 753 C C . ARG A 1 99 ? 1.322 -6.629 3.425 1.00 94.19 99 ARG A C 1
ATOM 755 O O . ARG A 1 99 ? 1.822 -7.245 4.366 1.00 94.19 99 ARG A O 1
ATOM 762 N N . TYR A 1 100 ? 1.968 -6.320 2.319 1.00 95.00 100 TYR A N 1
ATOM 763 C CA . TYR A 1 100 ? 3.305 -6.781 2.006 1.00 95.00 100 TYR A CA 1
ATOM 764 C C . TYR A 1 100 ? 4.183 -5.614 1.596 1.00 95.00 100 TYR A C 1
ATOM 766 O O . TYR A 1 100 ? 3.688 -4.589 1.139 1.00 95.00 100 TYR A O 1
ATOM 774 N N . LEU A 1 101 ? 5.490 -5.761 1.760 1.00 93.88 101 LEU A N 1
ATOM 775 C CA . LEU A 1 101 ? 6.460 -4.763 1.342 1.00 93.88 101 LEU A CA 1
ATOM 776 C C . LEU A 1 101 ? 7.637 -5.453 0.667 1.00 93.88 101 LEU A C 1
ATOM 778 O O . LEU A 1 101 ? 8.205 -6.401 1.212 1.00 93.88 101 LEU A O 1
ATOM 782 N N . MET A 1 102 ? 8.016 -4.941 -0.497 1.00 93.94 102 MET A N 1
ATOM 783 C CA . MET A 1 102 ? 9.192 -5.369 -1.238 1.00 93.94 102 MET A CA 1
ATOM 784 C C . MET A 1 102 ? 10.089 -4.187 -1.598 1.00 93.94 102 MET A C 1
ATOM 786 O O . MET A 1 102 ? 9.640 -3.043 -1.678 1.00 93.94 102 MET A O 1
ATOM 790 N N . ILE A 1 103 ? 11.360 -4.489 -1.849 1.00 91.81 103 ILE A N 1
ATOM 791 C CA . ILE A 1 103 ? 12.296 -3.533 -2.436 1.00 91.81 103 ILE A CA 1
ATOM 792 C C . ILE A 1 103 ? 12.331 -3.785 -3.942 1.00 91.81 103 ILE A C 1
ATOM 794 O O . ILE A 1 103 ? 12.594 -4.906 -4.374 1.00 91.81 103 ILE A O 1
ATOM 798 N N . GLY A 1 104 ? 12.045 -2.757 -4.732 1.00 87.44 104 GLY A N 1
ATOM 799 C CA . GLY A 1 104 ? 11.964 -2.830 -6.183 1.00 87.44 104 GLY A CA 1
ATOM 800 C C . GLY A 1 104 ? 11.990 -1.448 -6.829 1.00 87.44 104 GLY A C 1
ATOM 801 O O . GLY A 1 104 ? 11.669 -0.441 -6.205 1.00 87.44 104 GLY A O 1
ATOM 802 N N . ALA A 1 105 ? 12.353 -1.407 -8.109 1.00 78.25 105 ALA A N 1
ATOM 803 C CA . ALA A 1 105 ? 12.449 -0.178 -8.901 1.00 78.25 105 ALA A CA 1
ATOM 804 C C . ALA A 1 105 ? 11.109 0.232 -9.549 1.00 78.25 105 ALA A C 1
ATOM 806 O O . ALA A 1 105 ? 11.096 0.846 -10.612 1.00 78.25 105 ALA A O 1
ATOM 807 N N . ALA A 1 106 ? 9.974 -0.171 -8.969 1.00 79.00 106 ALA A N 1
ATOM 808 C CA . ALA A 1 106 ? 8.669 0.161 -9.526 1.00 79.00 106 ALA A CA 1
ATOM 809 C C . ALA A 1 106 ? 8.357 1.647 -9.293 1.00 79.00 106 ALA A C 1
ATOM 811 O O . ALA A 1 106 ? 8.324 2.107 -8.154 1.00 79.00 106 ALA A O 1
ATOM 812 N N . GLU A 1 107 ? 8.096 2.384 -10.372 1.00 74.19 107 GLU A N 1
ATOM 813 C CA . GLU A 1 107 ? 7.819 3.825 -10.301 1.00 74.19 107 GLU A CA 1
ATOM 814 C C . GLU A 1 107 ? 6.329 4.142 -10.144 1.00 74.19 107 GLU A C 1
ATOM 816 O O . GLU A 1 107 ? 5.974 5.151 -9.534 1.00 74.19 107 GLU A O 1
ATOM 821 N N . HIS A 1 108 ? 5.460 3.266 -10.656 1.00 82.50 108 HIS A N 1
ATOM 822 C CA . HIS A 1 108 ? 4.012 3.453 -10.665 1.00 82.50 108 HIS A CA 1
ATOM 823 C C . HIS A 1 108 ? 3.285 2.208 -10.173 1.00 82.50 108 HIS A C 1
ATOM 825 O O . HIS A 1 108 ? 3.553 1.094 -10.634 1.00 82.50 108 HIS A O 1
ATOM 831 N N . GLY A 1 109 ? 2.335 2.418 -9.271 1.00 88.12 109 GLY A N 1
ATOM 832 C CA . GLY A 1 109 ? 1.446 1.384 -8.785 1.00 88.12 109 GLY A CA 1
ATOM 833 C C . GLY A 1 109 ? 0.242 1.131 -9.692 1.00 88.12 109 GLY A C 1
ATOM 834 O O . GLY A 1 109 ? -0.096 1.910 -10.587 1.00 88.12 109 GLY A O 1
ATOM 835 N N . PHE A 1 110 ? -0.417 0.002 -9.458 1.00 90.56 110 PHE A N 1
ATOM 836 C CA . PHE A 1 110 ? -1.564 -0.472 -10.226 1.00 90.56 110 PHE A CA 1
ATOM 837 C C . PHE A 1 110 ? -2.409 -1.454 -9.409 1.00 90.56 110 PHE A C 1
ATOM 839 O O . PHE A 1 110 ? -1.971 -1.993 -8.395 1.00 90.56 110 PHE A O 1
ATOM 846 N N . ILE A 1 111 ? -3.622 -1.723 -9.885 1.00 91.25 111 ILE A N 1
ATOM 847 C CA . ILE A 1 111 ? -4.498 -2.782 -9.381 1.00 91.25 111 ILE A CA 1
ATOM 848 C C . ILE A 1 111 ? -4.632 -3.843 -10.469 1.00 91.25 111 ILE A C 1
ATOM 850 O O . ILE A 1 111 ? -5.148 -3.566 -11.546 1.00 91.25 111 ILE A O 1
ATOM 854 N N . ASP A 1 112 ? -4.181 -5.058 -10.193 1.00 90.44 112 ASP A N 1
ATOM 855 C CA . ASP A 1 112 ? -4.441 -6.243 -11.000 1.00 90.44 112 ASP A CA 1
ATOM 856 C C . ASP A 1 112 ? -5.809 -6.817 -10.613 1.00 90.44 112 ASP A C 1
ATOM 858 O O . ASP A 1 112 ? -5.970 -7.439 -9.564 1.00 90.44 112 ASP A O 1
ATOM 862 N N . THR A 1 113 ? -6.816 -6.602 -11.457 1.00 86.94 113 THR A N 1
ATOM 863 C CA . THR A 1 113 ? -8.174 -7.116 -11.218 1.00 86.94 113 THR A CA 1
ATOM 864 C C . THR A 1 113 ? -8.331 -8.604 -11.496 1.00 86.94 113 THR A C 1
ATOM 866 O O . THR A 1 113 ? -9.290 -9.198 -11.012 1.00 86.94 113 THR A O 1
ATOM 869 N N . GLN A 1 114 ? -7.400 -9.234 -12.220 1.00 86.06 114 GLN A N 1
ATOM 870 C CA . GLN A 1 114 ? -7.437 -10.681 -12.440 1.00 86.06 114 GLN A CA 1
ATOM 871 C C . GLN A 1 114 ? -6.959 -11.432 -11.199 1.00 86.06 114 GLN A C 1
ATOM 873 O O . GLN A 1 114 ? -7.535 -12.452 -10.829 1.00 86.06 114 GLN A O 1
ATOM 878 N N . ARG A 1 115 ? -5.920 -10.910 -10.539 1.00 85.00 115 ARG A N 1
ATOM 879 C CA . ARG A 1 115 ? -5.362 -11.470 -9.295 1.00 85.00 115 ARG A CA 1
ATOM 880 C C . ARG A 1 115 ? -5.921 -10.821 -8.031 1.00 85.00 115 ARG A C 1
ATOM 882 O O . ARG A 1 115 ? -5.550 -11.229 -6.935 1.00 85.00 115 ARG A O 1
ATOM 889 N N . ASN A 1 116 ? -6.790 -9.819 -8.187 1.00 90.19 116 ASN A N 1
ATOM 890 C CA . ASN A 1 116 ? -7.280 -8.956 -7.114 1.00 90.19 116 ASN A CA 1
ATOM 891 C C . ASN A 1 116 ? -6.127 -8.444 -6.231 1.00 90.19 116 ASN A C 1
ATOM 893 O O . ASN A 1 116 ? -6.174 -8.553 -5.015 1.00 90.19 116 ASN A O 1
ATOM 897 N N . LEU A 1 117 ? -5.060 -7.932 -6.843 1.00 92.06 117 LEU A N 1
ATOM 898 C CA . LEU A 1 117 ? -3.835 -7.514 -6.160 1.00 92.06 117 LEU A CA 1
ATOM 899 C C . LEU A 1 117 ? -3.585 -6.033 -6.409 1.00 92.06 117 LEU A C 1
ATOM 901 O O . LEU A 1 117 ? -3.720 -5.566 -7.534 1.00 92.06 117 LEU A O 1
ATOM 905 N N . ALA A 1 118 ? -3.181 -5.292 -5.383 1.00 93.75 118 ALA A N 1
ATOM 906 C CA . ALA A 1 118 ? -2.768 -3.902 -5.534 1.00 93.75 118 ALA A CA 1
ATOM 907 C C . ALA A 1 118 ? -1.262 -3.773 -5.306 1.00 93.75 118 ALA A C 1
ATOM 909 O O . ALA A 1 118 ? -0.748 -4.222 -4.285 1.00 93.75 118 ALA A O 1
ATOM 910 N N . LEU A 1 119 ? -0.560 -3.133 -6.236 1.00 93.00 119 LEU A N 1
ATOM 911 C CA . LEU A 1 119 ? 0.823 -2.709 -6.072 1.00 93.00 119 LEU A CA 1
ATOM 912 C C . LEU A 1 119 ? 0.839 -1.195 -5.905 1.00 93.00 119 LEU A C 1
ATOM 914 O O . LEU A 1 119 ? 0.323 -0.487 -6.760 1.00 93.00 119 LEU A O 1
ATOM 918 N N . ILE A 1 120 ? 1.411 -0.705 -4.812 1.00 92.81 120 ILE A N 1
ATOM 919 C CA . ILE A 1 120 ? 1.499 0.718 -4.483 1.00 92.81 120 ILE A CA 1
ATOM 920 C C . ILE A 1 120 ? 2.971 1.083 -4.354 1.00 92.81 120 ILE A C 1
ATOM 922 O O . ILE A 1 120 ? 3.683 0.509 -3.527 1.00 92.81 120 ILE A O 1
ATOM 926 N N . CYS A 1 121 ? 3.433 2.052 -5.132 1.00 90.88 121 CYS A N 1
ATOM 927 C CA . CYS A 1 121 ? 4.791 2.556 -5.019 1.00 90.88 121 CYS A CA 1
ATOM 928 C C . CYS A 1 121 ? 4.844 3.739 -4.052 1.00 90.88 121 CYS A C 1
ATOM 930 O O . CYS A 1 121 ? 3.867 4.458 -3.835 1.00 90.88 121 CYS A O 1
ATOM 932 N N . GLU A 1 122 ? 6.022 3.989 -3.488 1.00 86.62 122 GLU A N 1
ATOM 933 C CA . GLU A 1 122 ? 6.252 5.178 -2.664 1.00 86.62 122 GLU A CA 1
ATOM 934 C C . GLU A 1 122 ? 5.900 6.477 -3.410 1.00 86.62 122 GLU A C 1
ATOM 936 O O . GLU A 1 122 ? 5.328 7.393 -2.820 1.00 86.62 122 GLU A O 1
ATOM 941 N N . SER A 1 123 ? 6.183 6.537 -4.714 1.00 82.75 123 SER A N 1
ATOM 942 C CA . SER A 1 123 ? 5.855 7.673 -5.580 1.00 82.75 123 SER A CA 1
ATOM 943 C C . SER A 1 123 ? 4.352 7.954 -5.664 1.00 82.75 123 SER A C 1
ATOM 945 O O . SER A 1 123 ? 3.976 9.119 -5.763 1.00 82.75 123 SER A O 1
ATOM 947 N N . ASP A 1 124 ? 3.490 6.936 -5.556 1.00 87.06 124 ASP A N 1
ATOM 948 C CA . ASP A 1 124 ? 2.029 7.116 -5.546 1.00 87.06 124 ASP A CA 1
ATOM 949 C C . ASP A 1 124 ? 1.540 7.709 -4.217 1.00 87.06 124 ASP A C 1
ATOM 951 O O . ASP A 1 124 ? 0.588 8.488 -4.180 1.00 87.06 124 ASP A O 1
ATOM 955 N N . LEU A 1 125 ? 2.209 7.361 -3.112 1.00 84.69 125 LEU A N 1
ATOM 956 C CA . LEU A 1 125 ? 1.869 7.842 -1.773 1.00 84.69 125 LEU A CA 1
ATOM 957 C C . LEU A 1 125 ? 2.420 9.242 -1.515 1.00 84.69 125 LEU A C 1
ATOM 959 O O . LEU A 1 125 ? 1.719 10.122 -1.024 1.00 84.69 125 LEU A O 1
ATOM 963 N N . LEU A 1 126 ? 3.695 9.471 -1.807 1.00 78.88 126 LEU A N 1
ATOM 964 C CA . LEU A 1 126 ? 4.334 10.754 -1.531 1.00 78.88 126 LEU A CA 1
ATOM 965 C C . LEU A 1 126 ? 4.049 11.781 -2.624 1.00 78.88 126 LEU A C 1
ATOM 967 O O . LEU A 1 126 ? 4.012 12.981 -2.326 1.00 78.88 126 LEU A O 1
ATOM 971 N N . GLY A 1 127 ? 3.803 11.320 -3.855 1.00 63.84 127 GLY A N 1
ATOM 972 C CA . GLY A 1 127 ? 3.584 12.162 -5.022 1.00 63.84 127 GLY A CA 1
ATOM 973 C C . GLY A 1 127 ? 4.742 13.132 -5.283 1.00 63.84 127 GLY A C 1
ATOM 974 O O . GLY A 1 127 ? 5.653 13.328 -4.480 1.00 63.84 127 GLY A O 1
ATOM 975 N N . GLU A 1 128 ? 4.691 13.840 -6.405 1.00 51.16 128 GLU A N 1
ATOM 976 C CA . GLU A 1 128 ? 5.644 14.883 -6.823 1.00 51.16 128 GLU A CA 1
ATOM 977 C C . GLU A 1 128 ? 5.778 16.104 -5.871 1.00 51.16 128 GLU A C 1
ATOM 979 O O . GLU A 1 128 ? 6.260 17.177 -6.255 1.00 51.16 128 GLU A O 1
ATOM 984 N N . ARG A 1 129 ? 5.404 16.011 -4.590 1.00 50.50 129 ARG A N 1
ATOM 985 C CA . ARG A 1 129 ? 5.623 17.093 -3.618 1.00 50.50 129 ARG A CA 1
ATOM 986 C C . ARG A 1 129 ? 7.103 17.392 -3.357 1.00 50.50 129 ARG A C 1
ATOM 988 O O . ARG A 1 129 ? 7.410 18.472 -2.847 1.00 50.50 129 ARG A O 1
ATOM 995 N N . VAL A 1 130 ? 8.021 16.518 -3.777 1.00 43.72 130 VAL A N 1
ATOM 996 C CA . VAL A 1 130 ? 9.463 16.825 -3.846 1.00 43.72 130 VAL A CA 1
ATOM 997 C C . VAL A 1 130 ? 9.848 17.524 -5.163 1.00 43.72 130 VAL A C 1
ATOM 999 O O . VAL A 1 130 ? 10.734 18.381 -5.155 1.00 43.72 130 VAL A O 1
ATOM 1002 N N . ALA A 1 131 ? 9.156 17.259 -6.277 1.00 39.84 131 ALA A N 1
ATOM 1003 C CA . ALA A 1 131 ? 9.427 17.919 -7.560 1.00 39.84 131 ALA A CA 1
ATOM 1004 C C . ALA A 1 131 ? 9.036 19.407 -7.528 1.00 39.84 131 ALA A C 1
ATOM 1006 O O . ALA A 1 131 ? 9.782 20.262 -8.011 1.00 39.84 131 ALA A O 1
ATOM 1007 N N . ARG A 1 132 ? 7.929 19.749 -6.851 1.00 36.16 132 ARG A N 1
ATOM 1008 C CA . ARG A 1 132 ? 7.501 21.151 -6.695 1.00 36.16 132 ARG A CA 1
ATOM 1009 C C . ARG A 1 132 ? 8.421 21.997 -5.813 1.00 36.16 132 ARG A C 1
ATOM 1011 O O . ARG A 1 132 ? 8.591 23.173 -6.110 1.00 36.16 132 ARG A O 1
ATOM 1018 N N . ARG A 1 133 ? 9.093 21.424 -4.801 1.00 43.38 133 ARG A N 1
ATOM 1019 C CA . ARG A 1 133 ? 10.092 22.184 -4.015 1.00 43.38 133 ARG A CA 1
ATOM 1020 C C . ARG A 1 133 ? 11.360 22.500 -4.810 1.00 43.38 133 ARG A C 1
ATOM 1022 O O . ARG A 1 133 ? 11.968 23.534 -4.572 1.00 43.38 133 ARG A O 1
ATOM 1029 N N . ARG A 1 134 ? 11.755 21.650 -5.766 1.00 46.19 134 ARG A N 1
ATOM 1030 C CA . ARG A 1 134 ? 12.947 21.894 -6.602 1.00 46.19 134 ARG A CA 1
ATOM 1031 C C . ARG A 1 134 ? 12.711 22.913 -7.718 1.00 46.19 134 ARG A C 1
ATOM 1033 O O . ARG A 1 134 ? 13.674 23.534 -8.162 1.00 46.19 134 ARG A O 1
ATOM 1040 N N . LEU A 1 135 ? 11.465 23.106 -8.157 1.00 47.03 135 LEU A N 1
ATOM 1041 C CA . LEU A 1 135 ? 11.148 24.104 -9.183 1.00 47.03 135 LEU A CA 1
ATOM 1042 C C . LEU A 1 135 ? 11.047 25.531 -8.618 1.00 47.03 135 LEU A C 1
ATOM 1044 O O . LEU A 1 135 ? 11.391 26.480 -9.321 1.00 47.03 135 LEU A O 1
ATOM 1048 N N . ASP A 1 136 ? 10.639 25.684 -7.354 1.00 44.31 136 ASP A N 1
ATOM 1049 C CA . ASP A 1 136 ? 10.504 27.003 -6.713 1.00 44.31 136 ASP A CA 1
ATOM 1050 C C . ASP A 1 136 ? 11.864 27.615 -6.323 1.00 44.31 136 ASP A C 1
ATOM 1052 O O . ASP A 1 136 ? 12.066 28.825 -6.386 1.00 44.31 136 ASP A O 1
ATOM 1056 N N . SER A 1 137 ? 12.875 26.789 -6.027 1.00 41.69 137 SER A N 1
ATOM 1057 C CA . SER A 1 137 ? 14.223 27.277 -5.683 1.00 41.69 137 SER A CA 1
ATOM 1058 C C . SER A 1 137 ? 15.066 27.752 -6.878 1.00 41.69 137 SER A C 1
ATOM 1060 O O . SER A 1 137 ? 16.205 28.167 -6.684 1.00 41.69 137 SER A O 1
ATOM 1062 N N . ARG A 1 138 ? 14.551 27.704 -8.116 1.00 48.25 138 ARG A N 1
ATOM 1063 C CA . ARG A 1 138 ? 15.273 28.161 -9.324 1.00 48.25 138 ARG A CA 1
ATOM 1064 C C . ARG A 1 138 ? 14.740 29.454 -9.935 1.00 48.25 138 ARG A C 1
ATOM 1066 O O . ARG A 1 138 ? 15.217 29.856 -10.993 1.00 48.25 138 ARG A O 1
ATOM 1073 N N . ARG A 1 139 ? 13.784 30.128 -9.292 1.00 47.88 139 ARG A N 1
ATOM 1074 C CA . ARG A 1 139 ? 13.112 31.288 -9.892 1.00 47.88 139 ARG A CA 1
ATOM 1075 C C . ARG A 1 139 ? 13.231 32.586 -9.096 1.00 47.88 139 ARG A C 1
ATOM 1077 O O . ARG A 1 139 ? 12.310 33.388 -9.112 1.00 47.88 139 ARG A O 1
ATOM 1084 N N . THR A 1 140 ? 14.409 32.851 -8.530 1.00 44.50 140 THR A N 1
ATOM 1085 C CA . THR A 1 140 ? 14.773 34.213 -8.098 1.00 44.50 140 THR A CA 1
ATOM 1086 C C . THR A 1 140 ? 16.221 34.541 -8.447 1.00 44.50 140 THR A C 1
ATOM 1088 O O . THR A 1 140 ? 17.072 34.689 -7.581 1.00 44.50 140 THR A O 1
ATOM 1091 N N . ILE A 1 141 ? 16.506 34.683 -9.741 1.00 48.44 141 ILE A N 1
ATOM 1092 C CA . ILE A 1 141 ? 17.564 35.589 -10.199 1.00 48.44 141 ILE A CA 1
ATOM 1093 C C . ILE A 1 141 ? 17.003 36.321 -11.420 1.00 48.44 141 ILE A C 1
ATOM 1095 O O . ILE A 1 141 ? 17.066 35.829 -12.543 1.00 48.44 141 ILE A O 1
ATOM 1099 N N . LYS A 1 142 ? 16.364 37.472 -11.194 1.00 41.56 142 LYS A N 1
ATOM 1100 C CA . LYS A 1 142 ? 16.190 38.473 -12.248 1.00 41.56 142 LYS A CA 1
ATOM 1101 C C . LYS A 1 142 ? 17.364 39.447 -12.124 1.00 41.56 142 LYS A C 1
ATOM 1103 O O . LYS A 1 142 ? 17.341 40.245 -11.189 1.00 41.56 142 LYS A O 1
ATOM 1108 N N . PRO A 1 143 ? 18.383 39.413 -12.997 1.00 43.59 143 PRO A N 1
ATOM 1109 C CA . PRO A 1 143 ? 19.251 40.567 -13.160 1.00 43.59 143 PRO A CA 1
ATOM 1110 C C . PRO A 1 143 ? 18.421 41.664 -13.834 1.00 43.59 143 PRO A C 1
ATOM 1112 O O . PRO A 1 143 ? 17.904 41.480 -14.937 1.00 43.59 143 PRO A O 1
ATOM 1115 N N . GLY A 1 144 ? 18.211 42.769 -13.119 1.00 46.41 144 GLY A N 1
ATOM 1116 C CA . GLY A 1 144 ? 17.621 43.975 -13.684 1.00 46.41 144 GLY A CA 1
ATOM 1117 C C . GLY A 1 144 ? 18.513 44.473 -14.814 1.00 46.41 144 GLY A C 1
ATOM 1118 O O . GLY A 1 144 ? 19.678 44.788 -14.593 1.00 46.41 144 GLY A O 1
ATOM 1119 N N . TYR A 1 145 ? 17.960 44.474 -16.021 1.00 43.69 145 TYR A N 1
ATOM 1120 C CA . TYR A 1 145 ? 18.558 45.077 -17.199 1.00 43.69 145 TYR A CA 1
ATOM 1121 C C . TYR A 1 145 ? 18.539 46.601 -17.022 1.00 43.69 145 TYR A C 1
ATOM 1123 O O . TYR A 1 145 ? 17.480 47.191 -16.800 1.00 43.69 145 TYR A O 1
ATOM 1131 N N . VAL A 1 146 ? 19.723 47.202 -17.072 1.00 48.41 146 VAL A N 1
ATOM 1132 C CA . VAL A 1 146 ? 19.960 48.635 -17.277 1.00 48.41 146 VAL A CA 1
ATOM 1133 C C . VAL A 1 146 ? 19.817 48.899 -18.773 1.00 48.41 146 VAL A C 1
ATOM 1135 O O . VAL A 1 146 ? 20.457 48.191 -19.540 1.00 48.41 146 VAL A O 1
ATOM 1138 N N . ASP A 1 147 ? 18.980 49.858 -19.173 1.00 39.41 147 ASP A N 1
ATOM 1139 C CA . ASP A 1 147 ? 19.349 50.898 -20.153 1.00 39.41 147 ASP A CA 1
ATOM 1140 C C . ASP A 1 147 ? 18.156 51.791 -20.517 1.00 39.41 147 ASP A C 1
ATOM 1142 O O . ASP A 1 147 ? 17.153 51.317 -21.061 1.00 39.41 147 ASP A O 1
ATOM 1146 N N . SER A 1 148 ? 18.297 53.091 -20.247 1.00 48.41 148 SER A N 1
ATOM 1147 C CA . SER A 1 148 ? 18.143 54.220 -21.189 1.00 48.41 148 SER A CA 1
ATOM 1148 C C . SER A 1 148 ? 18.454 55.528 -20.466 1.00 48.41 148 SER A C 1
ATOM 1150 O O . SER A 1 148 ? 17.914 55.717 -19.351 1.00 48.41 148 SER A O 1
#

Radius of gyration: 23.87 Å; chains: 1; bounding box: 48×69×67 Å

Sequence (148 aa):
MSSFPSLNAGLASQLKTDHLPEKAANTNLGFQKLPDLAIQAQQKAPLDALRKFLESFSGPVIFSVESEGRREALGELLARIKIAPKRILRLDEAQDAGRYLMIGAAEHGFIDTQRNLALICESDLLGERVARRRLDSRRTIKPGYVDS

Foldseek 3Di:
DDDDDDDDDDPDPPPPPDDDDDDDDPPVQQKAADDQQEQDVVDPHRRVSVLVCLVPQQAEEEEEEADPVVVVVVQVVVVVVPAHADEDADPVVRQHSHYHYYYDPDQGWIQRPVRSYTYHYPCSHHPCPVVVVVVVVVPPDDDDDDDD

pLDDT: mean 73.21, std 21.1, range [34.09, 95.12]

InterPro domains:
  IPR027417 P-loop containing nucleoside triphosphate hydrolase [SSF52540] (27-139)
  IPR048635 Transcription-repair-coupling factor, D3 domain [PF21132] (53-125)

Secondary structure (DSSP, 8-state):
-----------------PPPP--S-----SEE--------TTSSSTTHHHHHHHHH--S-EEEEESSHHHHHHHHHHHHTTT--PEE-SSGGG--SS-EEEEE----S-EEETTTTEEEEEHHHHHTTHHHHHHHHTT-----PPP--